Protein AF-A0A7C3A9Y1-F1 (afdb_monomer_lite)

Foldseek 3Di:
DVVVVVVVVVVVVVVVVCVVPAAALEAEDAWDWDDDDPVQLVVCCVVPVLQSRIGVSSVVVVNLVRHDAQGKYKYKYFPCLVPDPSNVSVVPVPCLPFKDWAEKEQAQDDPDPPDPTGIMITMITGHHPPPPDDSVPDDYHYAYQNVDHPVCSVVSVVVQVVCVVVVHDHD

Structure (mmCIF, N/CA/C/O backbone):
data_AF-A0A7C3A9Y1-F1
#
_entry.id   AF-A0A7C3A9Y1-F1
#
loop_
_atom_site.group_PDB
_atom_site.id
_atom_site.type_symbol
_atom_site.label_atom_id
_atom_site.label_alt_id
_atom_site.label_comp_id
_atom_site.label_asym_id
_atom_site.label_entity_id
_atom_site.label_seq_id
_atom_site.pdbx_PDB_ins_code
_atom_site.Cartn_x
_atom_site.Cartn_y
_atom_site.Cartn_z
_atom_site.occupancy
_atom_site.B_iso_or_equiv
_atom_site.auth_seq_id
_atom_site.auth_comp_id
_atom_site.auth_asym_id
_atom_site.auth_atom_id
_atom_site.pdbx_PDB_model_num
ATOM 1 N N . MET A 1 1 ? -46.692 -9.072 -9.797 1.00 48.56 1 MET A N 1
ATOM 2 C CA . MET A 1 1 ? -45.390 -9.057 -10.502 1.00 48.56 1 MET A CA 1
ATOM 3 C C . MET A 1 1 ? -44.490 -7.901 -10.069 1.00 48.56 1 MET A C 1
ATOM 5 O O . MET A 1 1 ? -43.321 -8.166 -9.859 1.00 48.56 1 MET A O 1
ATOM 9 N N . GLY A 1 2 ? -44.990 -6.674 -9.846 1.00 57.41 2 GLY A N 1
ATOM 10 C CA . GLY A 1 2 ? -44.146 -5.552 -9.386 1.00 57.41 2 GLY A CA 1
ATOM 11 C C . GLY A 1 2 ? -43.478 -5.742 -8.013 1.00 57.41 2 GLY A C 1
ATOM 12 O O . GLY A 1 2 ? -42.303 -5.446 -7.871 1.00 57.41 2 GLY A O 1
ATOM 13 N N . SER A 1 3 ? -44.170 -6.313 -7.021 1.00 61.22 3 SER A N 1
ATOM 14 C CA . SER A 1 3 ? -43.611 -6.536 -5.672 1.00 61.22 3 SER A CA 1
ATOM 15 C C . SER A 1 3 ? -42.439 -7.525 -5.623 1.00 61.22 3 SER A C 1
ATOM 17 O O . SER A 1 3 ? -41.593 -7.411 -4.745 1.00 61.22 3 SER A O 1
ATOM 19 N N . LEU A 1 4 ? -42.376 -8.475 -6.563 1.00 58.91 4 LEU A N 1
ATOM 20 C CA . LEU A 1 4 ? -41.289 -9.454 -6.652 1.00 58.91 4 LEU A CA 1
ATOM 21 C C . LEU A 1 4 ? -40.005 -8.813 -7.212 1.00 58.91 4 LEU A C 1
ATOM 23 O O . LEU A 1 4 ? -38.922 -9.102 -6.722 1.00 58.91 4 LEU A O 1
ATOM 27 N N . PHE A 1 5 ? -40.140 -7.901 -8.184 1.00 55.44 5 PHE A N 1
ATOM 28 C CA . PHE A 1 5 ? -39.024 -7.112 -8.723 1.00 55.44 5 PHE A CA 1
ATOM 29 C C . PHE A 1 5 ? -38.463 -6.129 -7.683 1.00 55.44 5 PHE A C 1
ATOM 31 O O . PHE A 1 5 ? -37.257 -6.092 -7.485 1.00 55.44 5 PHE A O 1
ATOM 38 N N . PHE A 1 6 ? -39.323 -5.425 -6.933 1.00 62.22 6 PHE A N 1
ATOM 39 C CA . PHE A 1 6 ? -38.868 -4.551 -5.839 1.00 62.22 6 PHE A CA 1
ATOM 40 C C . PHE A 1 6 ? -38.159 -5.309 -4.705 1.00 62.22 6 PHE A C 1
ATOM 42 O O . PHE A 1 6 ? -37.242 -4.767 -4.095 1.00 62.22 6 PHE A O 1
ATOM 49 N N . GLY A 1 7 ? -38.570 -6.548 -4.412 1.00 62.12 7 GLY A N 1
ATOM 50 C CA . GLY A 1 7 ? -37.900 -7.389 -3.415 1.00 62.12 7 GLY A CA 1
ATOM 51 C C . GLY A 1 7 ? -36.489 -7.806 -3.839 1.00 62.12 7 GLY A C 1
ATOM 52 O O . GLY A 1 7 ? -35.569 -7.716 -3.033 1.00 62.12 7 GLY A O 1
ATOM 53 N N . LEU A 1 8 ? -36.313 -8.192 -5.108 1.00 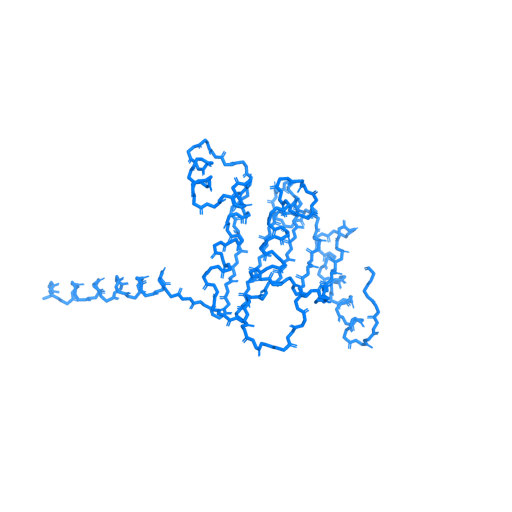68.94 8 LEU A N 1
ATOM 54 C CA . LEU A 1 8 ? -35.012 -8.572 -5.676 1.00 68.94 8 LEU A CA 1
ATOM 55 C C . LEU A 1 8 ? -34.037 -7.387 -5.737 1.00 68.94 8 LEU A C 1
ATOM 57 O O . LEU A 1 8 ? -32.875 -7.533 -5.368 1.00 68.94 8 LEU A O 1
ATOM 61 N N . ASP A 1 9 ? -34.513 -6.207 -6.143 1.00 80.00 9 ASP A N 1
ATOM 62 C CA . ASP A 1 9 ? -33.682 -4.996 -6.187 1.00 80.00 9 ASP A CA 1
ATOM 63 C C . ASP A 1 9 ? -33.254 -4.557 -4.775 1.00 80.00 9 ASP A C 1
ATOM 65 O O . ASP A 1 9 ? -32.117 -4.130 -4.565 1.00 80.00 9 ASP A O 1
ATOM 69 N N . ALA A 1 10 ? -34.141 -4.698 -3.782 1.00 82.25 10 ALA A N 1
ATOM 70 C CA . ALA A 1 10 ? -33.820 -4.408 -2.387 1.00 82.25 10 ALA A CA 1
ATOM 71 C C . ALA A 1 10 ? -32.790 -5.394 -1.815 1.00 82.25 10 ALA A C 1
ATOM 73 O O . ALA A 1 10 ? -31.860 -4.973 -1.133 1.00 82.25 10 ALA A O 1
ATOM 74 N N . GLU A 1 11 ? -32.914 -6.687 -2.118 1.00 85.38 11 GLU A N 1
ATOM 75 C CA . GLU A 1 11 ? -31.950 -7.711 -1.700 1.00 85.38 11 GLU A CA 1
ATOM 76 C C . GLU A 1 11 ? -30.561 -7.473 -2.312 1.00 85.38 11 GLU A C 1
ATOM 78 O O . GLU A 1 11 ? -29.551 -7.554 -1.615 1.00 85.38 11 GLU A O 1
ATOM 83 N N . GLN A 1 12 ? -30.493 -7.107 -3.595 1.00 86.06 12 GLN A N 1
ATOM 84 C CA . GLN A 1 12 ? -29.231 -6.745 -4.248 1.00 86.06 12 GLN A CA 1
ATOM 85 C C . GLN A 1 12 ? -28.616 -5.478 -3.652 1.00 86.06 12 GLN A C 1
ATOM 87 O O . GLN A 1 12 ? -27.403 -5.421 -3.456 1.00 86.06 12 GLN A O 1
ATOM 92 N N . ALA A 1 13 ? -29.435 -4.471 -3.337 1.00 86.75 13 ALA A N 1
ATOM 93 C CA . ALA A 1 13 ? -28.963 -3.253 -2.690 1.00 86.75 13 ALA A CA 1
ATOM 94 C C . ALA A 1 13 ? -28.416 -3.531 -1.281 1.00 86.75 13 ALA A C 1
ATOM 96 O O . ALA A 1 13 ? -27.377 -2.983 -0.922 1.00 86.75 13 ALA A O 1
ATOM 97 N N . VAL A 1 14 ? -29.070 -4.403 -0.505 1.00 87.06 14 VAL A N 1
ATOM 98 C CA . VAL A 1 14 ? -28.590 -4.816 0.823 1.00 87.06 14 VAL A CA 1
ATOM 99 C C . VAL A 1 14 ? -27.275 -5.583 0.708 1.00 87.06 14 VAL A C 1
ATOM 101 O O . VAL A 1 14 ? -26.315 -5.185 1.359 1.00 87.06 14 VAL A O 1
ATOM 104 N N . HIS A 1 15 ? -27.176 -6.582 -0.174 1.00 85.06 15 HIS A N 1
ATOM 105 C CA . HIS A 1 15 ? -25.914 -7.298 -0.399 1.00 85.06 15 HIS A CA 1
ATOM 106 C C . HIS A 1 15 ? -24.791 -6.368 -0.872 1.00 85.06 15 HIS A C 1
ATOM 108 O O . HIS A 1 15 ? -23.646 -6.509 -0.450 1.00 85.06 15 HIS A O 1
ATOM 114 N N . LEU A 1 16 ? -25.100 -5.393 -1.730 1.00 86.44 16 LEU A N 1
ATOM 115 C CA . LEU A 1 16 ? -24.120 -4.398 -2.153 1.00 86.44 16 LEU A CA 1
ATOM 116 C C . LEU A 1 16 ? -23.647 -3.553 -0.967 1.00 86.44 16 LEU A C 1
ATOM 118 O O . LEU A 1 16 ? -22.452 -3.314 -0.839 1.00 86.44 16 LEU A O 1
ATOM 122 N N . VAL A 1 17 ? -24.556 -3.109 -0.096 1.00 86.25 17 VAL A N 1
ATOM 123 C CA . VAL A 1 17 ? -24.190 -2.365 1.116 1.00 86.25 17 VAL A CA 1
ATOM 124 C C . VAL A 1 17 ? -23.354 -3.229 2.054 1.00 86.25 17 VAL A C 1
ATOM 126 O O . VAL A 1 17 ? -22.343 -2.745 2.547 1.00 86.25 17 VAL A O 1
ATOM 129 N N . GLU A 1 18 ? -23.717 -4.493 2.267 1.00 83.00 18 GLU A N 1
ATOM 130 C CA . GLU A 1 18 ? -22.940 -5.427 3.090 1.00 83.00 18 GLU A CA 1
ATOM 131 C C . GLU A 1 18 ? -21.514 -5.570 2.556 1.00 83.00 18 GLU A C 1
ATOM 133 O O . GLU A 1 18 ? -20.565 -5.307 3.286 1.00 83.00 18 GLU A O 1
ATOM 138 N N . VAL A 1 19 ? -21.347 -5.848 1.259 1.00 82.88 19 VAL A N 1
ATOM 139 C CA . VAL A 1 19 ? -20.023 -5.903 0.621 1.00 82.88 19 VAL A CA 1
ATOM 140 C C . VAL A 1 19 ? -19.288 -4.569 0.787 1.00 82.88 19 VAL A C 1
ATOM 142 O O . VAL A 1 19 ? -18.141 -4.527 1.214 1.00 82.88 19 VAL A O 1
ATOM 145 N N . LEU A 1 20 ? -19.930 -3.436 0.518 1.00 83.12 20 LEU A N 1
ATOM 146 C CA . LEU A 1 20 ? -19.259 -2.135 0.602 1.00 83.12 20 LEU A CA 1
ATOM 147 C C . LEU A 1 20 ? -18.941 -1.677 2.036 1.00 83.12 20 LEU A C 1
ATOM 149 O O . LEU A 1 20 ? -18.207 -0.700 2.193 1.00 83.12 20 LEU A O 1
ATOM 153 N N . THR A 1 21 ? -19.485 -2.335 3.063 1.00 81.19 21 THR A N 1
ATOM 154 C CA . THR A 1 21 ? -19.309 -1.950 4.475 1.00 81.19 21 THR A CA 1
ATOM 155 C C . THR A 1 21 ? -18.580 -2.985 5.325 1.00 81.19 21 THR A C 1
ATOM 157 O O . THR A 1 21 ? -18.224 -2.671 6.463 1.00 81.19 21 THR A O 1
ATOM 160 N N . ASP A 1 22 ? -18.326 -4.184 4.801 1.00 87.50 22 ASP A N 1
ATOM 161 C CA . ASP A 1 22 ? -17.575 -5.212 5.517 1.00 87.50 22 ASP A CA 1
ATOM 162 C C . ASP A 1 22 ? -16.061 -4.941 5.502 1.00 87.50 22 ASP A C 1
ATOM 164 O O . ASP A 1 22 ? -15.525 -4.188 4.683 1.00 87.50 22 ASP A O 1
ATOM 168 N N . ASN A 1 23 ? -15.367 -5.592 6.431 1.00 93.44 23 ASN A N 1
ATOM 169 C CA . ASN A 1 23 ? -13.925 -5.759 6.382 1.00 93.44 23 ASN A CA 1
ATOM 170 C C . ASN A 1 23 ? -13.583 -7.130 5.795 1.00 93.44 23 ASN A C 1
ATOM 172 O O . ASN A 1 23 ? -14.357 -8.077 5.896 1.00 93.44 23 ASN A O 1
ATOM 176 N N . TYR A 1 24 ? -12.376 -7.272 5.262 1.00 95.25 24 TYR A N 1
ATOM 177 C CA . TYR A 1 24 ? -11.974 -8.443 4.488 1.00 95.25 24 TYR A CA 1
ATOM 178 C C . TYR A 1 24 ? -10.728 -9.115 5.050 1.00 95.25 24 TYR A C 1
ATOM 180 O O . TYR A 1 24 ? -9.780 -8.459 5.473 1.00 95.25 24 TYR A O 1
ATOM 188 N N . GLU A 1 25 ? -10.684 -10.441 5.008 1.00 96.19 25 GLU A N 1
ATOM 189 C CA . GLU A 1 25 ? -9.485 -11.219 5.330 1.00 96.19 25 GLU A CA 1
ATOM 190 C C . GLU A 1 25 ? -8.334 -10.883 4.375 1.00 96.19 25 GLU A C 1
ATOM 192 O O . GLU A 1 25 ? -7.175 -10.844 4.789 1.00 96.19 25 GLU A O 1
ATOM 197 N N . VAL A 1 26 ? -8.657 -10.627 3.103 1.00 97.56 26 VAL A N 1
ATOM 198 C CA . VAL A 1 26 ? -7.701 -10.251 2.061 1.00 97.56 26 VAL A CA 1
ATOM 199 C C . VAL A 1 26 ? -8.285 -9.139 1.192 1.00 97.56 26 VAL A C 1
ATOM 201 O O . VAL A 1 26 ? -9.365 -9.290 0.628 1.00 97.56 26 VAL A O 1
ATOM 204 N N . VAL A 1 27 ? -7.534 -8.052 1.028 1.00 98.00 27 VAL A N 1
ATOM 205 C CA . VAL A 1 27 ? -7.831 -6.960 0.091 1.00 98.00 27 VAL A CA 1
ATOM 206 C C . VAL A 1 27 ? -6.792 -6.984 -1.027 1.00 98.00 27 VAL A C 1
ATOM 208 O O . VAL A 1 27 ? -5.595 -7.013 -0.757 1.00 98.00 27 VAL A O 1
ATOM 211 N N . LEU A 1 28 ? -7.218 -6.964 -2.290 1.00 97.94 28 LEU A N 1
ATOM 212 C CA . LEU A 1 28 ? -6.321 -6.894 -3.448 1.00 97.94 28 LEU A CA 1
ATOM 213 C C . LEU A 1 28 ? -6.580 -5.618 -4.241 1.00 97.94 28 LEU A C 1
ATOM 215 O O . LEU A 1 28 ? -7.734 -5.267 -4.481 1.00 97.94 28 LEU A O 1
ATOM 219 N N . MET A 1 29 ? -5.521 -4.939 -4.683 1.00 95.75 29 MET A N 1
ATOM 220 C CA . MET A 1 29 ? -5.674 -3.705 -5.450 1.00 95.75 29 MET A CA 1
ATOM 221 C C . MET A 1 29 ? -4.598 -3.462 -6.513 1.00 95.75 29 MET A C 1
ATOM 223 O O . MET A 1 29 ? -3.418 -3.770 -6.346 1.00 95.75 29 MET A O 1
ATOM 227 N N . ASN A 1 30 ? -5.040 -2.819 -7.592 1.00 95.44 30 ASN A N 1
ATOM 228 C CA . ASN A 1 30 ? -4.235 -2.141 -8.605 1.00 95.44 30 ASN A CA 1
ATOM 229 C C . ASN A 1 30 ? -4.804 -0.712 -8.717 1.00 95.44 30 ASN A C 1
ATOM 231 O O . ASN A 1 30 ? -5.637 -0.456 -9.591 1.00 95.44 30 ASN A O 1
ATOM 235 N N . PRO A 1 31 ? -4.509 0.171 -7.743 1.00 93.12 31 PRO A N 1
ATOM 236 C CA . PRO A 1 31 ? -5.156 1.468 -7.635 1.00 93.12 31 PRO A CA 1
ATOM 237 C C . PRO A 1 31 ? -4.725 2.406 -8.771 1.00 93.12 31 PRO A C 1
ATOM 239 O O . PRO A 1 31 ? -3.688 2.192 -9.400 1.00 93.12 31 PRO A O 1
ATOM 242 N N . PRO A 1 32 ? -5.486 3.484 -9.025 1.00 89.75 32 PRO A N 1
ATOM 243 C CA . PRO A 1 32 ? -5.069 4.511 -9.971 1.00 89.75 32 PRO A CA 1
ATOM 244 C C . PRO A 1 32 ? -3.747 5.174 -9.547 1.00 89.75 32 PRO A C 1
ATOM 246 O O . PRO A 1 32 ? -3.445 5.299 -8.357 1.00 89.75 32 PRO A O 1
ATOM 249 N N . TYR A 1 33 ? -2.979 5.642 -10.534 1.00 82.94 33 TYR A N 1
ATOM 250 C CA . TYR A 1 33 ? -1.652 6.237 -10.345 1.00 82.94 33 TYR A CA 1
ATOM 251 C C . TYR A 1 33 ? -1.599 7.692 -10.791 1.00 82.94 33 TYR A C 1
ATOM 253 O O . TYR A 1 33 ? -2.187 8.060 -11.809 1.00 82.94 33 TYR A O 1
ATOM 261 N N . GLY A 1 34 ? -0.788 8.490 -10.097 1.00 80.75 34 GLY A N 1
ATOM 262 C CA . GLY A 1 34 ? -0.312 9.770 -10.604 1.00 80.75 34 GLY A CA 1
ATOM 263 C C . GLY A 1 34 ? -0.936 10.982 -9.928 1.00 80.75 34 GLY A C 1
ATOM 264 O O . GLY A 1 34 ? -1.469 10.928 -8.818 1.00 80.75 34 GLY A O 1
ATOM 265 N N . ALA A 1 35 ? -0.808 12.126 -10.599 1.00 81.44 35 ALA A N 1
ATOM 266 C CA . ALA A 1 35 ? -1.160 13.408 -10.014 1.00 81.44 35 ALA A CA 1
ATOM 267 C C . ALA A 1 35 ? -2.670 13.516 -9.768 1.00 81.44 35 ALA A C 1
ATOM 269 O O . ALA A 1 35 ? -3.487 13.403 -10.682 1.00 81.44 35 ALA A O 1
ATOM 270 N N . MET A 1 36 ? -3.032 13.803 -8.520 1.00 91.62 36 MET A N 1
ATOM 271 C CA . MET A 1 36 ? -4.404 14.145 -8.176 1.00 91.62 36 MET A CA 1
ATOM 272 C C . MET A 1 36 ? -4.811 15.472 -8.817 1.00 91.62 36 MET A C 1
ATOM 274 O O . MET A 1 36 ? -4.030 16.427 -8.822 1.00 91.62 36 MET A O 1
ATOM 278 N N . SER A 1 37 ? -6.060 15.558 -9.280 1.00 94.62 37 SER A N 1
ATOM 279 C CA . SER A 1 37 ? -6.670 16.854 -9.594 1.00 94.62 37 SER A CA 1
ATOM 280 C C . SER A 1 37 ? -6.716 17.727 -8.334 1.00 94.62 37 SER A C 1
ATOM 282 O O . SER A 1 37 ? -6.623 17.219 -7.213 1.00 94.62 37 SER A O 1
ATOM 284 N N . SER A 1 38 ? -6.879 19.043 -8.485 1.00 94.94 38 SER A N 1
ATOM 285 C CA . SER A 1 38 ? -6.980 19.963 -7.341 1.00 94.94 38 SER A CA 1
ATOM 286 C C . SER A 1 38 ? -8.077 19.544 -6.356 1.00 94.94 38 SER A C 1
ATOM 288 O O . SER A 1 38 ? -7.819 19.460 -5.156 1.00 94.94 38 SER A O 1
ATOM 290 N N . THR A 1 39 ? -9.259 19.191 -6.865 1.00 96.31 39 THR A N 1
ATOM 291 C CA . THR A 1 39 ? -10.397 18.722 -6.062 1.00 96.31 39 THR A CA 1
ATOM 292 C C . THR A 1 39 ? -10.084 17.416 -5.332 1.00 96.31 39 THR A C 1
ATOM 294 O O . THR A 1 39 ? -10.317 17.309 -4.129 1.00 96.31 39 THR A O 1
ATOM 297 N N . CYS A 1 40 ? -9.494 16.431 -6.018 1.00 95.56 40 CYS A N 1
ATOM 298 C CA . CYS A 1 40 ? -9.106 15.169 -5.383 1.00 95.56 40 CYS A CA 1
ATOM 299 C C . CYS A 1 40 ? -8.003 15.375 -4.338 1.00 95.56 40 CYS A C 1
ATOM 301 O O . CYS A 1 40 ? -8.020 14.734 -3.291 1.00 95.56 40 CYS A O 1
ATOM 303 N N . LYS A 1 41 ? -7.072 16.305 -4.578 1.00 95.25 41 LYS A N 1
ATOM 304 C CA . LYS A 1 41 ? -6.003 16.637 -3.633 1.00 95.25 41 LYS A CA 1
ATOM 305 C C . LYS A 1 41 ? -6.545 17.281 -2.361 1.00 95.25 41 LYS A C 1
ATOM 307 O O . LYS A 1 41 ? -6.040 16.994 -1.278 1.00 95.25 41 LYS A O 1
ATOM 312 N N . GLU A 1 42 ? -7.546 18.148 -2.478 1.00 97.06 42 GLU A N 1
ATOM 313 C CA . GLU A 1 42 ? -8.219 18.755 -1.329 1.00 97.06 42 GLU A CA 1
ATOM 314 C C . GLU A 1 42 ? -8.969 17.705 -0.506 1.00 97.06 42 GLU A C 1
ATOM 316 O O . GLU A 1 42 ? -8.784 17.630 0.710 1.00 97.06 42 GLU A O 1
ATOM 321 N N . TYR A 1 43 ? -9.715 16.824 -1.178 1.00 96.75 43 TYR A N 1
ATOM 322 C CA . TYR A 1 43 ? -10.357 15.680 -0.535 1.00 96.75 43 TYR A CA 1
ATOM 323 C C . TYR A 1 43 ? -9.334 14.807 0.206 1.00 96.75 43 TYR A C 1
ATOM 325 O O . TYR A 1 43 ? -9.480 14.550 1.401 1.00 96.75 43 TYR A O 1
ATOM 333 N N . ALA A 1 44 ? -8.249 14.417 -0.467 1.00 96.19 44 ALA A N 1
ATOM 334 C CA . ALA A 1 44 ? -7.217 13.573 0.120 1.00 96.19 44 ALA A CA 1
ATOM 335 C C . ALA A 1 44 ? -6.504 14.257 1.293 1.00 96.19 44 ALA A C 1
ATOM 337 O O . ALA A 1 44 ? -6.195 13.605 2.278 1.00 96.19 44 ALA A O 1
ATOM 338 N N . ARG A 1 45 ? -6.279 15.576 1.261 1.00 96.50 45 ARG A N 1
ATOM 339 C CA . ARG A 1 45 ? -5.721 16.303 2.418 1.00 96.50 45 ARG A CA 1
ATOM 340 C C . ARG A 1 45 ? -6.635 16.259 3.637 1.00 96.50 45 ARG A C 1
ATOM 342 O O . ARG A 1 45 ? -6.132 16.209 4.756 1.00 96.50 45 ARG A O 1
ATOM 349 N N . LYS A 1 46 ? -7.948 16.307 3.415 1.00 97.88 46 LYS A N 1
ATOM 350 C CA . LYS A 1 46 ? -8.950 16.281 4.481 1.00 97.88 46 LYS A CA 1
ATOM 351 C C . LYS A 1 46 ? -9.125 14.883 5.076 1.00 97.88 46 LYS A C 1
ATOM 353 O O . LYS A 1 46 ? -9.229 14.767 6.291 1.00 97.88 46 LYS A O 1
ATOM 358 N N . HIS A 1 47 ? -9.170 13.855 4.231 1.00 97.25 47 HIS A N 1
ATOM 359 C CA . HIS A 1 47 ? -9.528 12.491 4.636 1.00 97.25 47 HIS A CA 1
ATOM 360 C C . HIS A 1 47 ? -8.326 11.550 4.797 1.00 97.25 47 HIS A C 1
ATOM 362 O O . HIS A 1 47 ? -8.376 10.650 5.620 1.00 97.25 47 HIS A O 1
ATOM 368 N N . TYR A 1 48 ? -7.229 11.805 4.082 1.00 97.06 48 TYR A N 1
ATOM 369 C CA . TYR A 1 48 ? -6.007 10.993 4.059 1.00 97.06 48 TYR A CA 1
ATOM 370 C C . TYR A 1 48 ? -4.749 11.857 4.282 1.00 97.06 48 TYR A C 1
ATOM 372 O O . TYR A 1 48 ? -3.833 11.889 3.451 1.00 97.06 48 TYR A O 1
ATOM 380 N N . PRO A 1 49 ? -4.656 12.614 5.393 1.00 96.69 49 PRO A N 1
ATOM 381 C CA . PRO A 1 49 ? -3.590 13.600 5.601 1.00 96.69 49 PRO A CA 1
ATOM 382 C C . PRO A 1 49 ? -2.176 12.990 5.588 1.00 96.69 49 PRO A C 1
ATOM 384 O O . PRO A 1 49 ? -1.206 13.686 5.265 1.00 96.69 49 PRO A O 1
ATOM 387 N N . ARG A 1 50 ? -2.044 11.692 5.893 1.00 96.81 50 ARG A N 1
ATOM 388 C CA . ARG A 1 50 ? -0.776 10.943 5.892 1.00 96.81 50 ARG A CA 1
ATOM 389 C C . ARG A 1 50 ? -0.325 10.523 4.490 1.00 96.81 50 ARG A C 1
ATOM 391 O O . ARG A 1 50 ? 0.876 10.422 4.242 1.00 96.81 50 ARG A O 1
ATOM 398 N N . THR A 1 51 ? -1.260 10.349 3.560 1.00 96.19 51 THR A N 1
ATOM 399 C CA . THR A 1 51 ? -1.019 9.713 2.252 1.00 96.19 51 THR A CA 1
ATOM 400 C C . THR A 1 51 ? -1.565 10.492 1.057 1.00 96.19 51 THR A C 1
ATOM 402 O O . THR A 1 51 ? -1.485 10.035 -0.079 1.00 96.19 51 THR A O 1
ATOM 405 N N . HIS A 1 52 ? -1.998 11.735 1.266 1.00 94.75 52 HIS A N 1
ATOM 406 C CA . HIS A 1 52 ? -2.535 12.619 0.230 1.00 94.75 52 HIS A CA 1
ATOM 407 C C . HIS A 1 52 ? -1.590 12.936 -0.945 1.00 94.75 52 HIS A C 1
ATOM 409 O O . HIS A 1 52 ? -1.974 13.684 -1.841 1.00 94.75 52 HIS A O 1
ATOM 415 N N . SER A 1 53 ? -0.343 12.457 -0.945 1.00 91.69 53 SER A N 1
ATOM 416 C CA . SER A 1 53 ? 0.685 12.728 -1.957 1.00 91.69 53 SER A CA 1
ATOM 417 C C . SER A 1 53 ? 0.353 12.173 -3.348 1.00 91.69 53 SER A C 1
ATOM 419 O O . SER A 1 53 ? 0.622 12.876 -4.321 1.00 91.69 53 SER A O 1
ATOM 421 N N . ASP A 1 54 ? -0.270 10.996 -3.432 1.00 93.81 54 ASP A N 1
ATOM 422 C CA . ASP A 1 54 ? -0.625 10.281 -4.672 1.00 93.81 54 ASP A CA 1
ATOM 423 C C . ASP A 1 54 ? -1.853 9.391 -4.418 1.00 93.81 54 ASP A C 1
ATOM 425 O O . ASP A 1 54 ? -2.109 9.026 -3.268 1.00 93.81 54 ASP A O 1
ATOM 429 N N . TYR A 1 55 ? -2.621 9.055 -5.457 1.00 95.06 55 TYR A N 1
ATOM 430 C CA . TYR A 1 55 ? -3.798 8.194 -5.324 1.00 95.06 55 TYR A CA 1
ATOM 431 C C . TYR A 1 55 ? -3.443 6.846 -4.715 1.00 95.06 55 TYR A C 1
ATOM 433 O O . TYR A 1 55 ? -4.057 6.457 -3.725 1.00 95.06 55 TYR A O 1
ATOM 441 N N . TYR A 1 56 ? -2.415 6.167 -5.231 1.00 95.62 56 TYR A N 1
ATOM 442 C CA . TYR A 1 56 ? -2.099 4.827 -4.738 1.00 95.62 56 TYR A CA 1
ATOM 443 C C . TYR A 1 56 ? -1.745 4.839 -3.243 1.00 95.62 56 TYR A C 1
ATOM 445 O O . TYR A 1 56 ? -1.996 3.861 -2.552 1.00 95.62 56 TYR A O 1
ATOM 453 N N . ALA A 1 57 ? -1.175 5.933 -2.725 1.00 96.00 57 ALA A N 1
ATOM 454 C CA . ALA A 1 57 ? -0.824 6.030 -1.313 1.00 96.00 57 ALA A CA 1
ATOM 455 C C . ALA A 1 57 ? -2.070 6.124 -0.426 1.00 96.00 57 ALA A C 1
ATOM 457 O O . ALA A 1 57 ? -2.123 5.444 0.596 1.00 96.00 57 ALA A O 1
ATOM 458 N N . ALA A 1 58 ? -3.072 6.911 -0.831 1.00 96.69 58 ALA A N 1
ATOM 459 C CA . ALA A 1 58 ? -4.364 6.963 -0.145 1.00 96.69 58 ALA A CA 1
ATOM 460 C C . ALA A 1 58 ? -5.089 5.611 -0.204 1.00 96.69 58 ALA A C 1
ATOM 462 O O . ALA A 1 58 ? -5.643 5.161 0.794 1.00 96.69 58 ALA A O 1
ATOM 463 N N . PHE A 1 59 ? -5.006 4.917 -1.341 1.00 97.50 59 PHE A N 1
ATOM 464 C CA . PHE A 1 59 ? -5.567 3.573 -1.486 1.00 97.50 59 PHE A CA 1
ATOM 465 C C . PHE A 1 59 ? -4.852 2.527 -0.620 1.00 97.50 59 PHE A C 1
ATOM 467 O O . PHE A 1 59 ? -5.513 1.613 -0.145 1.00 97.50 59 PHE A O 1
ATOM 474 N N . ILE A 1 60 ? -3.542 2.651 -0.359 1.00 97.88 60 ILE A N 1
ATOM 475 C CA . ILE A 1 60 ? -2.851 1.782 0.616 1.00 97.88 60 ILE A CA 1
ATOM 476 C C . ILE A 1 60 ? -3.452 1.959 2.009 1.00 97.88 60 ILE A C 1
ATOM 478 O O . ILE A 1 60 ? -3.782 0.966 2.649 1.00 97.88 60 ILE A O 1
ATOM 482 N N . GLU A 1 61 ? -3.616 3.203 2.463 1.00 97.75 61 GLU A N 1
ATOM 483 C CA . GLU A 1 61 ? -4.223 3.498 3.767 1.00 97.75 61 GLU A CA 1
ATOM 484 C C . GLU A 1 61 ? -5.651 2.938 3.844 1.00 97.75 61 GLU A C 1
ATOM 486 O O . GLU A 1 61 ? -5.965 2.177 4.757 1.00 97.75 61 GLU A O 1
ATOM 491 N N . GLN A 1 62 ? -6.471 3.191 2.822 1.00 96.62 62 GLN A N 1
ATOM 492 C CA . GLN A 1 62 ? -7.840 2.682 2.750 1.00 96.62 62 GLN A CA 1
ATOM 493 C C . GLN A 1 62 ? -7.915 1.146 2.688 1.00 96.62 62 GLN A C 1
ATOM 495 O O . GLN A 1 62 ? -8.767 0.539 3.331 1.00 96.62 62 GLN A O 1
ATOM 500 N N . ALA A 1 63 ? -7.035 0.485 1.934 1.00 97.50 63 ALA A N 1
ATOM 501 C CA . ALA A 1 63 ? -7.021 -0.974 1.840 1.00 97.50 63 ALA A CA 1
ATOM 502 C C . ALA A 1 63 ? -6.649 -1.628 3.179 1.00 97.50 63 ALA A C 1
ATOM 504 O O . ALA A 1 63 ? -7.198 -2.672 3.527 1.00 97.50 63 ALA A O 1
ATOM 505 N N . ILE A 1 64 ? -5.757 -1.001 3.954 1.00 98.00 64 ILE A N 1
ATOM 506 C CA . ILE A 1 64 ? -5.451 -1.431 5.323 1.00 98.00 64 ILE A CA 1
ATOM 507 C C . ILE A 1 64 ? -6.670 -1.221 6.228 1.00 98.00 64 ILE A C 1
ATOM 509 O O . ILE A 1 64 ? -6.975 -2.088 7.044 1.00 98.00 64 ILE A O 1
ATOM 513 N N . GLU A 1 65 ? -7.399 -0.111 6.093 1.00 96.06 65 GLU A N 1
ATOM 514 C CA . GLU A 1 65 ? -8.634 0.124 6.855 1.00 96.06 65 GLU A CA 1
ATOM 515 C C . GLU A 1 65 ? -9.679 -0.965 6.591 1.00 96.06 65 GLU A C 1
ATOM 517 O O . GLU A 1 65 ? -10.209 -1.507 7.559 1.00 96.06 65 GLU A O 1
ATOM 522 N N . LEU A 1 66 ? -9.870 -1.350 5.324 1.00 96.31 66 LEU A N 1
ATOM 523 C CA . LEU A 1 66 ? -10.795 -2.406 4.894 1.00 96.31 66 LEU A CA 1
ATOM 524 C C . LEU A 1 66 ? -10.350 -3.825 5.271 1.00 96.31 66 LEU A C 1
ATOM 526 O O . LEU A 1 66 ? -11.170 -4.738 5.288 1.00 96.31 66 LEU A O 1
ATOM 530 N N . ALA A 1 67 ? -9.067 -4.064 5.544 1.00 97.50 67 ALA A N 1
ATOM 531 C CA . ALA A 1 67 ? -8.617 -5.384 5.975 1.00 97.50 67 ALA A CA 1
ATOM 532 C C . ALA A 1 67 ? -9.064 -5.674 7.422 1.00 97.50 67 ALA A C 1
ATOM 534 O O . ALA A 1 67 ? -9.060 -4.798 8.289 1.00 97.50 67 ALA A O 1
ATOM 535 N N . LYS A 1 68 ? -9.417 -6.921 7.739 1.00 96.44 68 LYS A N 1
ATOM 536 C CA . LYS A 1 68 ? -9.621 -7.362 9.128 1.00 96.44 68 LYS A CA 1
ATOM 537 C C . LYS A 1 68 ? -8.297 -7.319 9.887 1.00 96.44 68 LYS A C 1
ATOM 539 O O . LYS A 1 68 ? -7.221 -7.345 9.294 1.00 96.44 68 LYS A O 1
ATOM 544 N N . SER A 1 69 ? -8.371 -7.251 11.214 1.00 95.75 69 SER A N 1
ATOM 545 C CA . SER A 1 69 ? -7.192 -7.361 12.081 1.00 95.75 69 SER A CA 1
ATOM 546 C C . SER A 1 69 ? -6.438 -8.660 11.766 1.00 95.75 69 SER A C 1
ATOM 548 O O . SER A 1 69 ? -7.044 -9.729 11.762 1.00 95.75 69 SER A O 1
ATOM 550 N N . GLY A 1 70 ? -5.150 -8.567 11.421 1.00 95.50 70 GLY A N 1
ATOM 551 C CA . GLY A 1 70 ? -4.333 -9.709 10.981 1.00 95.50 70 GLY A CA 1
ATOM 552 C C . GLY A 1 70 ? -4.561 -10.152 9.531 1.00 95.50 70 GLY A C 1
ATOM 553 O O . GLY A 1 70 ? -3.864 -11.045 9.053 1.00 95.50 70 GLY A O 1
ATOM 554 N N . GLY A 1 71 ? -5.505 -9.526 8.828 1.00 96.94 71 GLY A N 1
ATOM 555 C CA . GLY A 1 71 ? -5.754 -9.722 7.405 1.00 96.94 71 GLY A CA 1
ATOM 556 C C . GLY A 1 71 ? -4.655 -9.123 6.530 1.00 96.94 71 GLY A C 1
ATOM 557 O O . GLY A 1 71 ? -3.775 -8.394 6.999 1.00 96.94 71 GLY A O 1
ATOM 558 N N . TYR A 1 72 ? -4.719 -9.427 5.236 1.00 98.25 72 TYR A N 1
ATOM 559 C CA . TYR A 1 72 ? -3.670 -9.088 4.281 1.00 98.25 72 TYR A CA 1
ATOM 560 C C . TYR A 1 72 ? -4.137 -8.106 3.211 1.00 98.25 72 TYR A C 1
ATOM 562 O O . TYR A 1 72 ? -5.279 -8.137 2.763 1.00 98.25 72 TYR A O 1
ATOM 570 N N . VAL A 1 73 ? -3.213 -7.270 2.747 1.00 98.69 73 VAL A N 1
ATOM 571 C CA . VAL A 1 73 ? -3.398 -6.412 1.575 1.00 98.69 73 VAL A CA 1
ATOM 572 C C . VAL A 1 73 ? -2.371 -6.801 0.525 1.00 98.69 73 VAL A C 1
ATOM 574 O O . VAL A 1 73 ? -1.178 -6.725 0.791 1.00 98.69 73 VAL A O 1
ATOM 577 N N . GLY A 1 74 ? -2.807 -7.190 -0.668 1.00 98.56 74 GLY A N 1
ATOM 578 C CA . GLY A 1 74 ? -1.952 -7.338 -1.843 1.00 98.56 74 GLY A CA 1
ATOM 579 C C . GLY A 1 74 ? -2.108 -6.132 -2.760 1.00 98.56 74 GLY A C 1
ATOM 580 O O . GLY A 1 74 ? -3.223 -5.764 -3.126 1.00 98.56 74 GLY A O 1
ATOM 581 N N . ALA A 1 75 ? -1.004 -5.509 -3.147 1.00 97.94 75 ALA A N 1
ATOM 582 C CA . ALA A 1 75 ? -1.045 -4.296 -3.947 1.00 97.94 75 ALA A CA 1
ATOM 583 C C . ALA A 1 75 ? -0.005 -4.320 -5.060 1.00 97.94 75 ALA A C 1
ATOM 585 O O . ALA A 1 75 ? 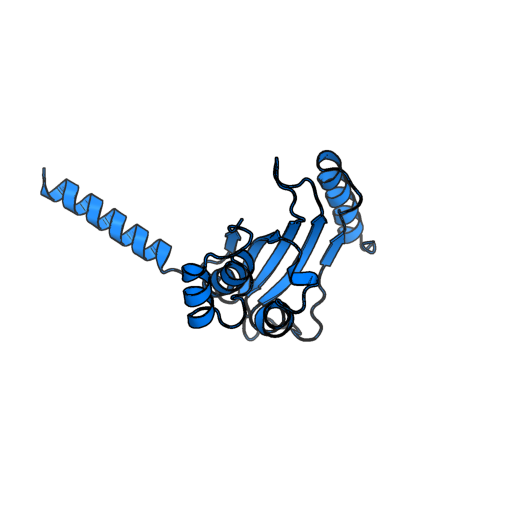1.157 -4.635 -4.817 1.00 97.94 75 ALA A O 1
ATO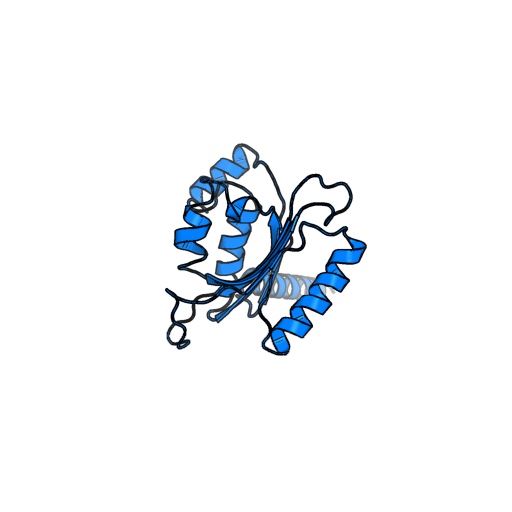M 586 N N . LEU A 1 76 ? -0.415 -3.920 -6.259 1.00 96.44 76 LEU A N 1
ATOM 587 C CA . LEU A 1 76 ? 0.478 -3.464 -7.318 1.00 96.44 76 LEU A CA 1
ATOM 588 C C . LEU A 1 76 ? 0.410 -1.941 -7.328 1.00 96.44 76 LEU A C 1
ATOM 590 O O . LEU A 1 76 ? -0.682 -1.415 -7.488 1.00 96.44 76 LEU A O 1
ATOM 594 N N . THR A 1 77 ? 1.520 -1.227 -7.125 1.00 95.62 77 THR A N 1
ATOM 595 C CA . THR A 1 77 ? 1.527 0.242 -7.163 1.00 95.62 77 THR A CA 1
ATOM 596 C C . THR A 1 77 ? 2.759 0.849 -7.829 1.00 95.62 77 THR A C 1
ATOM 598 O O . THR A 1 77 ? 3.694 0.143 -8.206 1.00 95.62 77 THR A O 1
ATOM 601 N N . GLY A 1 78 ? 2.795 2.181 -7.962 1.00 94.31 78 GLY A N 1
ATOM 602 C CA . GLY A 1 78 ? 4.033 2.898 -8.259 1.00 94.31 78 GLY A CA 1
ATOM 603 C C . GLY A 1 78 ? 5.049 2.773 -7.113 1.00 94.31 78 GLY A C 1
ATOM 604 O O . GLY A 1 78 ? 4.707 2.931 -5.946 1.00 94.31 78 GLY A O 1
ATOM 605 N N . ARG A 1 79 ? 6.334 2.555 -7.420 1.00 94.75 79 ARG A N 1
ATOM 606 C CA . ARG A 1 79 ? 7.379 2.310 -6.396 1.00 94.75 79 ARG A CA 1
ATOM 607 C C . ARG A 1 79 ? 7.964 3.561 -5.732 1.00 94.75 79 ARG A C 1
ATOM 609 O O . ARG A 1 79 ? 8.918 3.464 -4.961 1.00 94.75 79 ARG A O 1
ATOM 616 N N . THR A 1 80 ? 7.468 4.755 -6.052 1.00 94.44 80 THR A N 1
ATOM 617 C CA . THR A 1 80 ? 8.045 6.020 -5.561 1.00 94.44 80 THR A CA 1
ATOM 618 C C . THR A 1 80 ? 7.893 6.189 -4.049 1.00 94.44 80 THR A C 1
ATOM 620 O O . THR A 1 80 ? 8.711 6.885 -3.439 1.00 94.44 80 THR A O 1
ATOM 623 N N . PHE A 1 81 ? 6.933 5.498 -3.417 1.00 95.50 81 PHE A N 1
ATOM 624 C CA . PHE A 1 81 ? 6.775 5.507 -1.959 1.00 95.50 81 PHE A CA 1
ATOM 625 C C . PHE A 1 81 ? 7.976 4.956 -1.199 1.00 95.50 81 PHE A C 1
ATOM 627 O O . PHE A 1 81 ? 8.166 5.327 -0.044 1.00 95.50 81 PHE A O 1
ATOM 634 N N . LEU A 1 82 ? 8.807 4.132 -1.836 1.00 95.62 82 LEU A N 1
ATOM 635 C CA . LEU A 1 82 ? 10.029 3.611 -1.231 1.00 95.62 82 LEU A CA 1
ATOM 636 C C . LEU A 1 82 ? 11.094 4.706 -1.040 1.00 95.62 82 LEU A C 1
ATOM 638 O O . LEU A 1 82 ? 11.942 4.575 -0.164 1.00 95.62 82 LEU A O 1
ATOM 642 N N . PHE A 1 83 ? 11.044 5.797 -1.817 1.00 95.25 83 PHE A N 1
ATOM 643 C CA . PHE A 1 83 ? 12.158 6.755 -1.908 1.00 95.25 83 PHE A CA 1
ATOM 644 C C . PHE A 1 83 ? 11.773 8.200 -1.602 1.00 95.25 83 PHE A C 1
ATOM 646 O O . PHE A 1 83 ? 12.534 8.912 -0.949 1.00 95.25 83 PHE A O 1
ATOM 653 N N . LEU A 1 84 ? 10.621 8.680 -2.085 1.00 96.38 84 LEU A N 1
ATOM 654 C CA . LEU A 1 84 ? 10.331 10.112 -1.998 1.00 96.38 84 LEU A CA 1
ATOM 655 C C . LEU A 1 84 ? 9.958 10.518 -0.567 1.00 96.38 84 LEU A C 1
ATOM 657 O O . LEU A 1 84 ? 9.232 9.814 0.145 1.00 96.38 84 LEU A O 1
ATOM 661 N N . LYS A 1 85 ? 10.424 11.704 -0.160 1.00 96.44 85 LYS A N 1
ATOM 662 C CA . LYS A 1 85 ? 10.130 12.305 1.152 1.00 96.44 85 LYS A CA 1
ATOM 663 C C . LYS A 1 85 ? 8.633 12.555 1.360 1.00 96.44 85 LYS A C 1
ATOM 665 O O . LYS A 1 85 ? 8.140 12.430 2.473 1.00 96.44 85 LYS A O 1
ATOM 670 N N . SER A 1 86 ? 7.890 12.826 0.287 1.00 94.62 86 SER A N 1
ATOM 671 C CA . SER A 1 86 ? 6.430 12.995 0.316 1.00 94.62 86 SER A CA 1
ATOM 672 C C . SER A 1 86 ? 5.661 11.755 0.792 1.00 94.62 86 SER A C 1
ATOM 674 O O . SER A 1 86 ? 4.485 11.878 1.126 1.00 94.62 86 SER A O 1
ATOM 676 N N . PHE A 1 87 ? 6.305 10.582 0.844 1.00 96.75 87 PHE A N 1
ATOM 677 C CA . PHE A 1 87 ? 5.741 9.332 1.369 1.00 96.75 87 PHE A CA 1
ATOM 678 C C . PHE A 1 87 ? 6.373 8.901 2.699 1.00 96.75 87 PHE A C 1
ATOM 680 O O . PHE A 1 87 ? 6.234 7.751 3.101 1.00 96.75 87 PHE A O 1
ATOM 687 N N . GLN A 1 88 ? 7.079 9.798 3.396 1.00 97.31 88 GLN A N 1
ATOM 688 C CA . GLN A 1 88 ? 7.697 9.473 4.682 1.00 97.31 88 GLN A CA 1
ATOM 689 C C . GLN A 1 88 ? 6.663 8.995 5.709 1.00 97.31 88 GLN A C 1
ATOM 691 O O . GLN A 1 88 ? 6.860 7.944 6.305 1.00 97.31 88 GLN A O 1
ATOM 696 N N . LYS A 1 89 ? 5.528 9.693 5.835 1.00 97.69 89 LYS A N 1
ATOM 697 C CA . LYS A 1 89 ? 4.441 9.294 6.743 1.00 97.69 89 LYS A CA 1
ATOM 698 C C . LYS A 1 89 ? 3.861 7.923 6.409 1.00 97.69 89 LYS A C 1
ATOM 700 O O . LYS A 1 89 ? 3.658 7.118 7.304 1.00 97.69 89 LYS A O 1
ATOM 705 N N . LEU A 1 90 ? 3.677 7.620 5.121 1.00 97.50 90 LEU A N 1
ATOM 706 C CA . LEU A 1 90 ? 3.279 6.279 4.687 1.00 97.50 90 LEU A CA 1
ATOM 707 C C . LEU A 1 90 ? 4.268 5.220 5.201 1.00 97.50 90 LEU A C 1
ATOM 709 O O . LEU A 1 90 ? 3.847 4.204 5.736 1.00 97.50 90 LEU A O 1
ATOM 713 N N . ARG A 1 91 ? 5.579 5.455 5.093 1.00 96.44 91 ARG A N 1
ATOM 714 C CA . ARG A 1 91 ? 6.586 4.486 5.552 1.00 96.44 91 ARG A CA 1
ATOM 715 C C . ARG A 1 91 ? 6.698 4.381 7.074 1.00 96.44 91 ARG A C 1
ATOM 717 O O . ARG A 1 91 ? 6.877 3.282 7.580 1.00 96.44 91 ARG A O 1
ATOM 724 N N . GLU A 1 92 ? 6.668 5.505 7.781 1.00 95.19 92 GLU A N 1
ATOM 725 C CA . GLU A 1 92 ? 6.980 5.565 9.216 1.00 95.19 92 GLU A CA 1
ATOM 726 C C . GLU A 1 92 ? 5.750 5.363 10.104 1.00 95.19 92 GLU A C 1
ATOM 728 O O . GLU A 1 92 ? 5.860 4.726 11.144 1.00 95.19 92 GLU A O 1
ATOM 733 N N . GLU A 1 93 ? 4.587 5.876 9.699 1.00 96.38 93 GLU A N 1
ATOM 734 C CA . GLU A 1 93 ? 3.362 5.825 10.506 1.00 96.38 93 GLU A CA 1
ATOM 735 C C . GLU A 1 93 ? 2.472 4.641 10.101 1.00 96.38 93 GLU A C 1
ATOM 737 O O . GLU A 1 93 ? 1.905 3.979 10.962 1.00 96.38 93 GLU A O 1
ATOM 742 N N . ILE A 1 94 ? 2.365 4.340 8.801 1.00 97.25 94 ILE A N 1
ATOM 743 C CA . ILE A 1 94 ? 1.439 3.310 8.300 1.00 97.25 94 ILE A CA 1
ATOM 744 C C . ILE A 1 94 ? 2.150 1.963 8.136 1.00 97.25 94 ILE A C 1
ATOM 746 O O . ILE A 1 94 ? 1.777 0.999 8.791 1.00 97.25 94 ILE A O 1
ATOM 750 N N . LEU A 1 95 ? 3.213 1.888 7.327 1.00 95.81 95 LEU A N 1
ATOM 751 C CA . LEU A 1 95 ? 3.906 0.623 7.005 1.00 95.81 95 LEU A CA 1
ATOM 752 C C . LEU A 1 95 ? 4.798 0.069 8.136 1.00 95.81 95 LEU A C 1
ATOM 754 O O . LEU A 1 95 ? 5.446 -0.966 7.972 1.00 95.81 95 LEU A O 1
ATOM 758 N N . ARG A 1 96 ? 4.870 0.779 9.265 1.00 92.12 96 ARG A N 1
ATOM 759 C CA . ARG A 1 96 ? 5.523 0.343 10.512 1.00 92.12 96 ARG A CA 1
ATOM 760 C C . ARG A 1 96 ? 4.591 0.384 11.724 1.00 92.12 96 ARG A C 1
ATOM 762 O O . ARG A 1 96 ? 4.986 -0.056 12.798 1.00 92.12 96 ARG A O 1
ATOM 769 N N . GLY A 1 97 ? 3.387 0.930 11.561 1.00 93.88 97 GLY A N 1
ATOM 770 C CA . GLY A 1 97 ? 2.415 1.111 12.634 1.00 93.88 97 GLY A CA 1
ATOM 771 C C . GLY A 1 97 ? 1.136 0.338 12.356 1.00 93.88 97 GLY A C 1
ATOM 772 O O . GLY A 1 97 ? 0.822 -0.607 13.067 1.00 93.88 97 GLY A O 1
ATOM 773 N N . ASP A 1 98 ? 0.419 0.706 11.299 1.00 96.50 98 ASP A N 1
ATOM 774 C CA . ASP A 1 98 ? -0.909 0.161 10.991 1.00 96.50 98 ASP A CA 1
ATOM 775 C C . ASP A 1 98 ? -0.855 -1.210 10.288 1.00 96.50 98 ASP A C 1
ATOM 777 O O . ASP A 1 98 ? -1.738 -2.052 10.479 1.00 96.50 98 ASP A O 1
ATOM 781 N N . ALA A 1 99 ? 0.174 -1.454 9.473 1.00 97.12 99 ALA A N 1
ATOM 782 C CA . ALA A 1 99 ? 0.396 -2.726 8.789 1.00 97.12 99 ALA A CA 1
ATOM 783 C C . ALA A 1 99 ? 1.887 -2.961 8.520 1.00 97.12 99 ALA A C 1
ATOM 785 O O . ALA A 1 99 ? 2.614 -2.017 8.224 1.00 97.12 99 ALA A O 1
ATOM 786 N N . LEU A 1 100 ? 2.336 -4.215 8.565 1.00 96.12 100 LEU A N 1
ATOM 787 C CA . LEU A 1 100 ? 3.713 -4.591 8.229 1.00 96.12 100 LEU A CA 1
ATOM 788 C C . LEU A 1 100 ? 3.814 -5.048 6.785 1.00 96.12 100 LEU A C 1
ATOM 790 O O . LEU A 1 100 ? 2.939 -5.750 6.290 1.00 96.12 100 LEU A O 1
ATOM 794 N N . MET A 1 101 ? 4.907 -4.686 6.120 1.00 96.69 101 MET A N 1
ATOM 795 C CA . MET A 1 101 ? 5.247 -5.253 4.820 1.00 96.69 101 MET A CA 1
ATOM 796 C C . MET A 1 101 ? 5.840 -6.650 5.000 1.00 96.69 101 MET A C 1
ATOM 798 O O . MET A 1 101 ? 6.810 -6.817 5.727 1.00 96.69 101 MET A O 1
ATOM 802 N N . GLU A 1 102 ? 5.274 -7.638 4.315 1.00 95.56 102 GLU A N 1
ATOM 803 C CA . GLU A 1 102 ? 5.718 -9.036 4.398 1.00 95.56 102 GLU A CA 1
ATOM 804 C C . GLU A 1 102 ? 6.644 -9.378 3.227 1.00 95.56 102 GLU A C 1
ATOM 806 O O . GLU A 1 102 ? 7.758 -9.880 3.402 1.00 95.56 102 GLU A O 1
ATOM 811 N N . VAL A 1 103 ? 6.199 -9.039 2.014 1.00 96.25 103 VAL A N 1
ATOM 812 C CA . VAL A 1 103 ? 6.934 -9.270 0.771 1.00 96.25 103 VAL A CA 1
ATOM 813 C C . VAL A 1 103 ? 6.888 -8.012 -0.083 1.00 96.25 103 VAL A C 1
ATOM 815 O O . VAL A 1 103 ? 5.830 -7.403 -0.236 1.00 96.25 103 VAL A O 1
ATOM 818 N N . LEU A 1 104 ? 8.026 -7.649 -0.670 1.00 97.56 104 LEU A N 1
ATOM 819 C CA . LEU A 1 104 ? 8.172 -6.577 -1.648 1.00 97.56 104 LEU A CA 1
ATOM 820 C C . LEU A 1 104 ? 8.823 -7.119 -2.920 1.00 97.56 104 LEU A C 1
ATOM 822 O O . LEU A 1 104 ? 9.940 -7.623 -2.896 1.00 97.56 104 LEU A O 1
ATOM 826 N N . LEU A 1 105 ? 8.151 -6.950 -4.048 1.00 96.75 105 LEU A N 1
ATOM 827 C CA . LEU A 1 105 ? 8.694 -7.135 -5.384 1.00 96.75 105 LEU A CA 1
ATOM 828 C C . LEU A 1 105 ? 8.981 -5.755 -5.967 1.00 96.75 105 LEU A C 1
ATOM 830 O O . LEU A 1 105 ? 8.064 -5.009 -6.318 1.00 96.75 105 LEU A O 1
ATOM 834 N N . ASP A 1 106 ? 10.256 -5.404 -6.084 1.00 96.00 106 ASP A N 1
ATOM 835 C CA . ASP A 1 106 ? 10.675 -4.201 -6.790 1.00 96.00 106 ASP A CA 1
ATOM 836 C C . ASP A 1 106 ? 10.754 -4.498 -8.292 1.00 96.00 106 ASP A C 1
ATOM 838 O O . ASP A 1 106 ? 11.771 -4.978 -8.801 1.00 96.00 106 ASP A O 1
ATOM 842 N N . LEU A 1 107 ? 9.645 -4.247 -8.991 1.00 94.62 107 LEU A N 1
ATOM 843 C CA . LEU A 1 107 ? 9.458 -4.665 -10.377 1.00 94.62 107 LEU A CA 1
ATOM 844 C C . LEU A 1 107 ? 10.145 -3.731 -11.379 1.00 94.62 107 LEU A C 1
ATOM 846 O O . LEU A 1 107 ? 10.589 -4.188 -12.424 1.00 94.62 107 LEU A O 1
ATOM 850 N N . GLY A 1 108 ? 10.251 -2.429 -11.112 1.00 91.88 108 GLY A N 1
ATOM 851 C CA . GLY A 1 108 ? 10.814 -1.484 -12.088 1.00 91.88 108 GLY A CA 1
ATOM 852 C C . GLY A 1 108 ? 9.866 -1.198 -13.264 1.00 91.88 108 GLY A C 1
ATOM 853 O O . GLY A 1 108 ? 8.669 -1.035 -13.052 1.00 91.88 108 GLY A O 1
ATOM 854 N N . PHE A 1 109 ? 10.400 -1.055 -14.479 1.00 88.75 109 PHE A N 1
ATOM 855 C CA . PHE A 1 109 ? 9.643 -0.683 -15.691 1.00 88.75 109 PHE A CA 1
ATOM 856 C C . PHE A 1 109 ? 8.960 -1.879 -16.364 1.00 88.75 109 PHE A C 1
ATOM 858 O O . PHE A 1 109 ? 9.236 -3.013 -15.985 1.00 88.75 109 PHE A O 1
ATOM 865 N N . ASN A 1 110 ? 8.133 -1.633 -17.388 1.00 82.19 110 ASN A N 1
ATOM 866 C CA . ASN A 1 110 ? 7.548 -2.667 -18.255 1.00 82.19 110 ASN A CA 1
ATOM 867 C C . ASN A 1 110 ? 6.769 -3.721 -17.451 1.00 82.19 110 ASN A C 1
ATOM 869 O O . ASN A 1 110 ? 7.102 -4.900 -17.462 1.00 82.19 110 ASN A O 1
ATOM 873 N N . VAL A 1 111 ? 5.805 -3.270 -16.648 1.00 85.06 111 VAL A N 1
ATOM 874 C CA . VAL A 1 111 ? 4.892 -4.154 -15.894 1.00 85.06 111 VAL A CA 1
ATOM 875 C C . VAL A 1 111 ? 3.467 -4.029 -16.409 1.00 85.06 111 VAL A C 1
ATOM 877 O O . VAL A 1 111 ? 2.754 -5.020 -16.485 1.00 85.06 111 VAL A O 1
ATOM 880 N N . LEU A 1 112 ? 3.058 -2.808 -16.752 1.00 83.50 112 LEU A N 1
ATOM 881 C CA . LEU A 1 112 ? 1.796 -2.526 -17.416 1.00 83.50 112 LEU A CA 1
ATOM 882 C C . LEU A 1 112 ? 2.103 -1.993 -18.813 1.00 83.50 112 LEU A C 1
ATOM 884 O O . LEU A 1 112 ? 3.005 -1.161 -18.965 1.00 83.50 112 LEU A O 1
ATOM 888 N N . ASP A 1 113 ? 1.358 -2.477 -19.803 1.00 76.44 113 ASP A N 1
ATOM 889 C CA . ASP A 1 113 ? 1.504 -2.058 -21.194 1.00 76.44 113 ASP A CA 1
ATOM 890 C C . ASP A 1 113 ? 1.349 -0.538 -21.320 1.00 76.44 113 ASP A C 1
ATOM 892 O O . ASP A 1 113 ? 0.522 0.079 -20.647 1.00 76.44 113 ASP A O 1
ATOM 896 N N . GLU A 1 114 ? 2.193 0.071 -22.157 1.00 70.94 114 GLU A N 1
ATOM 897 C CA . GLU A 1 114 ? 2.213 1.515 -22.453 1.00 70.94 114 GLU A CA 1
ATOM 898 C C . GLU A 1 114 ? 2.509 2.443 -21.256 1.00 70.94 114 GLU A C 1
ATOM 900 O O . GLU A 1 114 ? 2.589 3.666 -21.411 1.00 70.94 114 GLU A O 1
ATOM 905 N N . ALA A 1 115 ? 2.743 1.896 -20.060 1.00 75.25 115 ALA A N 1
ATOM 906 C CA . ALA A 1 115 ? 2.997 2.694 -18.875 1.00 75.25 115 ALA A CA 1
ATOM 907 C C . ALA A 1 115 ? 4.491 2.985 -18.672 1.00 75.25 115 ALA A C 1
ATOM 909 O O . ALA A 1 115 ? 5.335 2.096 -18.583 1.00 75.25 115 ALA A O 1
ATOM 910 N N . THR A 1 116 ? 4.820 4.265 -18.502 1.00 78.19 116 THR A N 1
ATOM 911 C CA . THR A 1 116 ? 6.199 4.734 -18.263 1.00 78.19 116 THR A CA 1
ATOM 912 C C . THR A 1 116 ? 6.595 4.737 -16.783 1.00 78.19 116 THR A C 1
ATOM 914 O O . THR A 1 116 ? 7.725 5.086 -16.431 1.00 78.19 116 THR A O 1
ATOM 917 N N . ALA A 1 117 ? 5.671 4.370 -15.894 1.00 85.00 117 ALA A N 1
ATOM 918 C CA . ALA A 1 117 ? 5.909 4.337 -14.460 1.00 85.00 117 ALA A CA 1
ATOM 919 C C . ALA A 1 117 ? 6.762 3.126 -14.049 1.00 85.00 117 ALA A C 1
ATOM 921 O O . ALA A 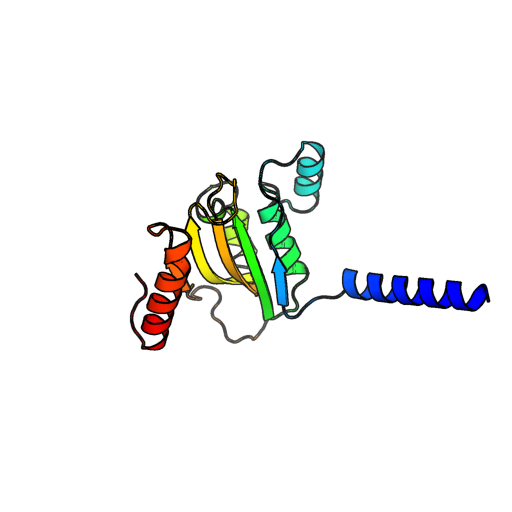1 117 ? 6.897 2.138 -14.769 1.00 85.00 117 ALA A O 1
ATOM 922 N N . ARG A 1 118 ? 7.344 3.213 -12.848 1.00 91.38 118 ARG A N 1
ATOM 923 C CA . ARG A 1 118 ? 8.017 2.080 -12.209 1.00 91.38 118 ARG A CA 1
ATOM 924 C C . ARG A 1 118 ? 7.137 1.508 -11.116 1.00 91.38 118 ARG A C 1
ATOM 926 O O . ARG A 1 118 ? 6.622 2.268 -10.294 1.00 91.38 118 ARG A O 1
ATOM 933 N N . TYR A 1 119 ? 7.069 0.190 -11.053 1.00 94.19 119 TYR A N 1
ATOM 934 C CA . TYR A 1 119 ? 6.120 -0.523 -10.218 1.00 94.19 119 TYR A CA 1
ATOM 935 C C . TYR A 1 119 ? 6.788 -1.285 -9.082 1.00 94.19 119 TYR A C 1
ATOM 937 O O . TYR A 1 119 ? 7.961 -1.664 -9.160 1.00 94.19 119 TYR A O 1
ATOM 945 N N . ALA A 1 120 ? 6.008 -1.501 -8.033 1.00 96.19 120 ALA A N 1
ATOM 946 C CA . ALA A 1 120 ? 6.266 -2.462 -6.983 1.00 96.19 120 ALA A CA 1
ATOM 947 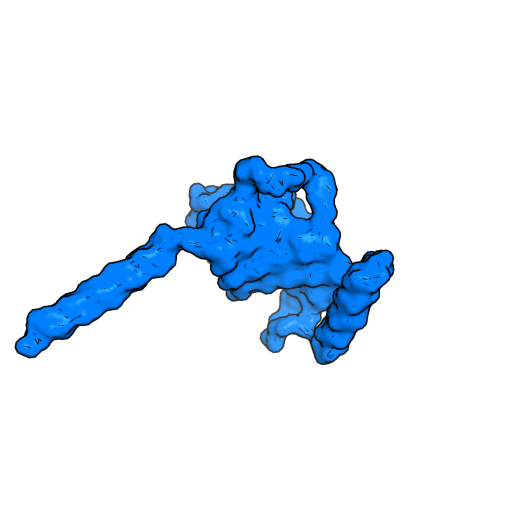C C . ALA A 1 120 ? 4.993 -3.278 -6.748 1.00 96.19 120 ALA A C 1
ATOM 949 O O . ALA A 1 120 ? 3.896 -2.726 -6.797 1.00 96.19 120 ALA A O 1
ATOM 950 N N . ALA A 1 121 ? 5.142 -4.569 -6.477 1.00 97.06 121 ALA A N 1
ATOM 951 C CA . ALA A 1 121 ? 4.064 -5.384 -5.933 1.00 97.06 121 ALA A CA 1
ATOM 952 C C . ALA A 1 121 ? 4.429 -5.789 -4.508 1.00 97.06 121 ALA A C 1
ATOM 954 O O . ALA A 1 121 ? 5.591 -6.072 -4.240 1.00 97.06 121 ALA A O 1
ATOM 955 N N . PHE A 1 122 ? 3.485 -5.783 -3.580 1.00 98.12 122 PHE A N 1
ATOM 956 C CA . PHE A 1 122 ? 3.782 -6.119 -2.192 1.00 98.12 122 PHE A CA 1
ATOM 957 C C . PHE A 1 122 ? 2.570 -6.674 -1.462 1.00 98.12 122 PHE A C 1
ATOM 959 O O . PHE A 1 122 ? 1.425 -6.453 -1.860 1.00 98.12 122 PHE A O 1
ATOM 966 N N . THR A 1 123 ? 2.852 -7.372 -0.367 1.00 98.38 123 THR A N 1
ATOM 967 C CA . THR A 1 123 ? 1.850 -7.812 0.598 1.00 98.38 123 THR A CA 1
ATOM 968 C C . THR A 1 123 ? 2.070 -7.112 1.929 1.00 98.38 123 THR A C 1
ATOM 970 O O . THR A 1 123 ? 3.200 -7.033 2.415 1.00 98.38 123 THR A O 1
ATOM 973 N N . LEU A 1 124 ? 0.989 -6.621 2.524 1.00 98.19 124 LEU A N 1
ATOM 974 C CA . LEU A 1 124 ? 0.960 -6.076 3.873 1.00 98.19 124 LEU A CA 1
ATOM 975 C C . LEU A 1 124 ? 0.117 -6.973 4.774 1.00 98.19 124 LEU A C 1
ATOM 977 O O . LEU A 1 124 ? -0.850 -7.564 4.299 1.00 98.19 124 LEU A O 1
ATOM 981 N N . ARG A 1 125 ? 0.431 -7.010 6.065 1.00 97.00 125 ARG A N 1
ATOM 982 C CA . ARG A 1 125 ? -0.396 -7.625 7.104 1.00 97.00 125 ARG A CA 1
ATOM 983 C C . ARG A 1 125 ? -0.867 -6.554 8.079 1.00 97.00 125 ARG A C 1
ATOM 985 O O . ARG A 1 125 ? -0.041 -5.870 8.686 1.00 97.00 125 ARG A O 1
ATOM 992 N N . LYS A 1 126 ? -2.185 -6.386 8.215 1.00 97.38 126 LYS A N 1
ATOM 993 C CA . LYS A 1 126 ? -2.779 -5.406 9.134 1.00 97.38 126 LYS A CA 1
ATOM 994 C C . LYS A 1 126 ? -2.452 -5.769 10.574 1.00 97.38 126 LYS A C 1
ATOM 996 O O . LYS A 1 126 ? -2.453 -6.948 10.937 1.00 97.38 126 LYS A O 1
ATOM 1001 N N . ARG A 1 127 ? -2.227 -4.747 11.400 1.00 95.31 127 ARG A N 1
ATOM 1002 C CA . ARG A 1 127 ? -1.946 -4.927 12.820 1.00 95.31 127 ARG A CA 1
ATOM 1003 C C . ARG A 1 127 ? -3.010 -5.745 13.521 1.00 95.31 127 ARG A C 1
ATOM 1005 O O . ARG A 1 127 ? -4.201 -5.488 13.373 1.00 95.31 127 ARG A O 1
ATOM 1012 N N . HIS A 1 128 ? -2.527 -6.726 14.272 1.00 93.69 128 HIS A N 1
ATOM 1013 C CA . HIS A 1 128 ? -3.314 -7.589 15.126 1.00 93.69 128 HIS A CA 1
ATOM 1014 C C . HIS A 1 128 ? -2.662 -7.631 16.497 1.00 93.69 128 HIS A C 1
ATOM 1016 O O . HIS A 1 128 ? -1.497 -8.001 16.632 1.00 93.69 128 HIS A O 1
ATOM 1022 N N . ASP A 1 129 ? -3.408 -7.229 17.518 1.00 87.69 129 ASP A N 1
ATOM 1023 C CA . ASP A 1 129 ? -2.899 -7.280 18.880 1.00 87.69 129 ASP A CA 1
ATOM 1024 C C . ASP A 1 129 ? -2.704 -8.741 19.305 1.00 87.69 129 ASP A C 1
ATOM 1026 O O . ASP A 1 129 ? -3.532 -9.606 19.021 1.00 87.69 129 ASP A O 1
ATOM 1030 N N . ASN A 1 130 ? -1.612 -9.016 20.021 1.00 86.19 130 ASN A N 1
ATOM 1031 C CA . ASN A 1 130 ? -1.254 -10.360 20.492 1.00 86.19 130 ASN A CA 1
ATOM 1032 C C . ASN A 1 130 ? -0.979 -11.381 19.368 1.00 86.19 130 ASN A C 1
ATOM 1034 O O . ASN A 1 130 ? -1.168 -12.579 19.567 1.00 86.19 130 ASN A O 1
ATOM 1038 N N . ASP A 1 131 ? -0.512 -10.932 18.199 1.00 85.62 131 ASP A N 1
ATOM 1039 C CA . ASP A 1 131 ? -0.027 -11.813 17.125 1.00 85.62 131 ASP A CA 1
ATOM 1040 C C . ASP A 1 131 ? 1.351 -12.448 17.411 1.00 85.62 131 ASP A C 1
ATOM 1042 O O . ASP A 1 131 ? 1.794 -13.319 16.666 1.00 85.62 131 ASP A O 1
ATOM 1046 N N . GLY A 1 132 ? 2.023 -12.033 18.492 1.00 85.88 132 GLY A N 1
ATOM 1047 C CA . GLY A 1 132 ? 3.347 -12.527 18.878 1.00 85.88 132 GLY A CA 1
ATOM 1048 C C . GLY A 1 132 ? 4.483 -12.033 17.978 1.00 85.88 132 GLY A C 1
ATOM 1049 O O . GLY A 1 132 ? 5.597 -12.541 18.083 1.00 85.88 132 GLY A O 1
ATOM 1050 N N . VAL A 1 133 ? 4.215 -11.062 17.101 1.00 87.56 133 VAL A N 1
ATOM 1051 C CA . VAL A 1 133 ? 5.203 -10.499 16.178 1.00 87.56 133 VAL A CA 1
ATOM 1052 C C . VAL A 1 133 ? 5.907 -9.326 16.852 1.00 87.56 133 VAL A C 1
ATOM 1054 O O . VAL A 1 133 ? 5.267 -8.482 17.479 1.00 87.56 133 VAL A O 1
ATOM 1057 N N . ASP A 1 134 ? 7.228 -9.236 16.703 1.00 89.38 134 ASP A N 1
ATOM 1058 C CA . ASP A 1 134 ? 7.953 -8.010 17.029 1.00 89.38 134 ASP A CA 1
ATOM 1059 C C . ASP A 1 134 ? 7.851 -7.034 15.853 1.00 89.38 134 ASP A C 1
ATOM 1061 O O . ASP A 1 134 ? 8.572 -7.128 14.861 1.00 89.38 134 ASP A O 1
ATOM 1065 N N . TRP A 1 135 ? 6.932 -6.079 15.966 1.00 88.38 135 TRP A N 1
ATOM 1066 C CA . TRP A 1 135 ? 6.675 -5.075 14.932 1.00 88.38 135 TRP A CA 1
ATOM 1067 C C . TRP A 1 135 ? 7.857 -4.125 14.692 1.00 88.38 135 TRP A C 1
ATOM 1069 O O . TRP A 1 135 ? 7.936 -3.503 13.632 1.00 88.38 135 TRP A O 1
ATOM 1079 N N . SER A 1 136 ? 8.776 -3.999 15.654 1.00 85.25 136 SER A N 1
ATOM 1080 C CA . SER A 1 136 ? 9.931 -3.106 15.539 1.00 85.25 136 SER A CA 1
ATOM 1081 C C . SER A 1 136 ? 11.069 -3.711 14.714 1.00 85.25 136 SER A C 1
ATOM 1083 O O . SER A 1 136 ? 11.771 -2.976 14.012 1.00 85.25 136 SER A O 1
ATOM 1085 N N . GLU A 1 137 ? 11.183 -5.041 14.722 1.00 87.19 137 GLU A N 1
ATOM 1086 C CA . GLU A 1 137 ? 12.245 -5.795 14.045 1.00 87.19 137 GLU A CA 1
ATOM 1087 C C . GLU A 1 137 ? 11.725 -6.758 12.962 1.00 87.19 137 GLU A C 1
ATOM 1089 O O . GLU A 1 137 ? 12.486 -7.576 12.446 1.00 87.19 137 GLU A O 1
ATOM 1094 N N . HIS A 1 138 ? 10.446 -6.653 12.574 1.00 90.00 138 HIS A N 1
ATOM 1095 C CA . HIS A 1 138 ? 9.845 -7.545 11.577 1.00 90.00 138 HIS A CA 1
ATOM 1096 C C . HIS A 1 138 ? 10.612 -7.507 10.241 1.00 90.00 138 HIS A C 1
ATOM 1098 O O . HIS A 1 138 ? 10.709 -6.440 9.616 1.00 90.00 138 HIS A O 1
ATOM 1104 N N . PRO A 1 139 ? 11.160 -8.645 9.774 1.00 91.19 139 PRO A N 1
ATOM 1105 C CA . PRO A 1 139 ? 11.910 -8.692 8.530 1.00 91.19 139 PRO A CA 1
ATOM 1106 C C . PRO A 1 139 ? 10.978 -8.559 7.324 1.00 91.19 139 PRO A C 1
ATOM 1108 O O . PRO A 1 139 ? 9.899 -9.144 7.281 1.00 91.19 139 PRO A O 1
ATOM 1111 N N . VAL A 1 140 ? 11.435 -7.840 6.297 1.00 92.25 140 VAL A N 1
ATOM 1112 C CA . VAL A 1 140 ? 10.728 -7.734 5.014 1.00 92.25 140 VAL A CA 1
ATOM 1113 C C . VAL A 1 140 ? 11.467 -8.550 3.964 1.00 92.25 140 VAL A C 1
ATOM 1115 O O . VAL A 1 140 ? 12.644 -8.301 3.696 1.00 92.25 140 VAL A O 1
ATOM 1118 N N . THR A 1 141 ? 10.769 -9.483 3.319 1.00 94.06 141 THR A N 1
ATOM 1119 C CA . THR A 1 141 ? 11.334 -10.255 2.206 1.00 94.06 141 THR A CA 1
ATOM 1120 C C . THR A 1 141 ? 11.270 -9.415 0.932 1.00 94.06 141 THR A C 1
ATOM 1122 O O . THR A 1 141 ? 10.186 -9.068 0.470 1.00 94.06 141 THR A O 1
ATOM 1125 N N . CYS A 1 142 ? 12.415 -9.060 0.347 1.00 95.38 142 CYS A N 1
ATOM 1126 C CA . CYS A 1 142 ? 12.475 -8.169 -0.813 1.00 95.38 142 CYS A CA 1
ATOM 1127 C C . CYS A 1 142 ? 13.137 -8.850 -2.013 1.00 95.38 142 CYS A C 1
ATOM 1129 O O . CYS A 1 142 ? 14.284 -9.270 -1.921 1.00 95.38 142 CYS A O 1
ATOM 1131 N N . PHE A 1 143 ? 12.439 -8.890 -3.148 1.00 94.88 143 PHE A N 1
ATOM 1132 C CA . PHE A 1 143 ? 12.958 -9.371 -4.426 1.00 94.88 143 PHE A CA 1
ATOM 1133 C C . PHE A 1 143 ? 13.152 -8.191 -5.379 1.00 94.88 143 PHE A C 1
ATOM 1135 O O . PHE A 1 143 ? 12.195 -7.494 -5.737 1.00 94.88 143 PHE A O 1
ATOM 1142 N N . ARG A 1 144 ? 14.390 -7.965 -5.828 1.00 94.75 144 ARG A N 1
ATOM 1143 C CA . ARG A 1 144 ? 14.704 -6.905 -6.793 1.00 94.75 144 ARG A CA 1
ATOM 1144 C C . ARG A 1 144 ? 14.711 -7.451 -8.216 1.00 94.75 144 ARG A C 1
ATOM 1146 O O . ARG A 1 144 ? 15.690 -8.026 -8.674 1.00 94.75 144 ARG A O 1
ATOM 1153 N N . LEU A 1 145 ? 13.650 -7.162 -8.962 1.00 94.56 145 LEU A N 1
ATOM 1154 C CA . LEU A 1 145 ? 13.444 -7.653 -10.330 1.00 94.56 145 LEU A CA 1
ATOM 1155 C C . LEU A 1 145 ? 13.693 -6.573 -11.396 1.00 94.56 145 LEU A C 1
ATOM 1157 O O . LEU A 1 145 ? 13.393 -6.752 -12.570 1.00 94.56 145 LEU A O 1
ATOM 1161 N N . THR A 1 146 ? 14.285 -5.445 -11.001 1.00 92.94 146 THR A N 1
ATOM 1162 C CA . THR A 1 146 ? 14.480 -4.260 -11.851 1.00 92.94 146 THR A CA 1
ATOM 1163 C C . THR A 1 146 ? 15.473 -4.448 -12.996 1.00 92.94 146 THR A C 1
ATOM 1165 O O . THR A 1 146 ? 15.567 -3.568 -13.846 1.00 92.94 146 THR A O 1
ATOM 1168 N N . LYS A 1 147 ? 16.293 -5.506 -12.951 1.00 90.62 147 LYS A N 1
ATOM 1169 C CA . LYS A 1 147 ? 17.359 -5.778 -13.930 1.00 90.62 147 LYS A CA 1
ATOM 1170 C C . LYS A 1 147 ? 16.873 -6.574 -15.143 1.00 90.62 147 LYS A C 1
ATOM 1172 O O . LYS A 1 147 ? 17.614 -6.663 -16.111 1.00 90.62 147 LYS A O 1
ATOM 1177 N N . TRP A 1 148 ? 15.682 -7.155 -15.054 1.00 91.00 148 TRP A N 1
ATOM 1178 C CA . TRP A 1 148 ? 15.180 -8.146 -15.998 1.00 91.00 148 TRP A CA 1
ATOM 1179 C C . TRP A 1 148 ? 14.013 -7.593 -16.803 1.00 91.00 148 TRP A C 1
ATOM 1181 O O . TRP A 1 148 ? 13.241 -6.764 -16.299 1.00 91.00 148 TRP A O 1
ATOM 1191 N N . ASP A 1 149 ? 13.870 -8.077 -18.033 1.00 87.44 149 ASP A N 1
ATOM 1192 C CA . ASP A 1 149 ? 12.721 -7.751 -18.872 1.00 87.44 149 ASP A CA 1
ATOM 1193 C C . ASP A 1 149 ? 11.454 -8.447 -18.364 1.00 87.44 149 ASP A C 1
ATOM 1195 O O . ASP A 1 149 ? 11.518 -9.408 -17.598 1.00 87.44 149 ASP A O 1
ATOM 1199 N N . TRP A 1 150 ? 10.281 -7.938 -18.757 1.00 84.25 150 TRP A N 1
ATOM 1200 C CA . TRP A 1 150 ? 8.981 -8.413 -18.262 1.00 84.25 150 TRP A CA 1
ATOM 1201 C C . TRP A 1 150 ? 8.846 -9.940 -18.289 1.00 84.25 150 TRP A C 1
ATOM 1203 O O . TRP A 1 150 ? 8.534 -10.546 -17.262 1.00 84.25 150 TRP A O 1
ATOM 1213 N N . ASP A 1 151 ? 9.167 -10.549 -19.430 1.00 87.56 151 ASP A N 1
ATOM 1214 C CA . ASP A 1 151 ? 9.040 -11.991 -19.650 1.00 87.56 151 ASP A CA 1
ATOM 1215 C C . ASP A 1 151 ? 9.997 -12.810 -18.763 1.00 87.56 151 ASP A C 1
ATOM 1217 O O . ASP A 1 151 ? 9.707 -13.950 -18.399 1.00 87.56 151 ASP A O 1
ATOM 1221 N N . GLU A 1 152 ? 11.119 -12.216 -18.351 1.00 92.06 152 GLU A N 1
ATOM 1222 C CA . GLU A 1 152 ? 12.134 -12.857 -17.513 1.00 92.06 152 GLU A CA 1
ATOM 1223 C C . GLU A 1 152 ? 11.846 -12.706 -16.016 1.00 92.06 152 GLU A C 1
ATOM 1225 O O . GLU A 1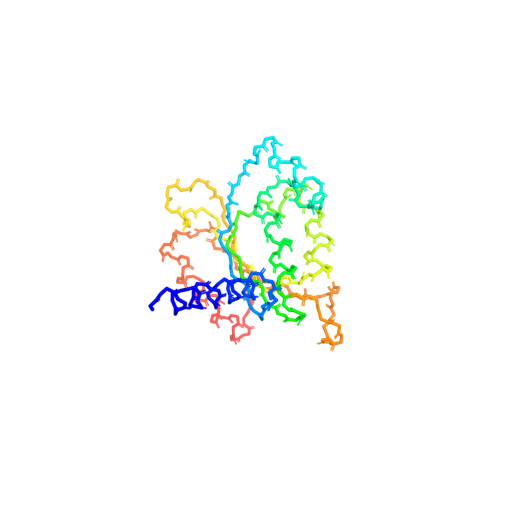 152 ? 12.247 -13.556 -15.217 1.00 92.06 152 GLU A O 1
ATOM 1230 N N . LYS A 1 153 ? 11.140 -11.642 -15.603 1.00 91.75 153 LYS A N 1
ATOM 1231 C CA . LYS A 1 153 ? 10.901 -11.339 -14.178 1.00 91.75 153 LYS A CA 1
ATOM 1232 C C . LYS A 1 153 ? 10.231 -12.477 -13.439 1.00 91.75 153 LYS A C 1
ATOM 1234 O O . LYS A 1 153 ? 10.575 -12.731 -12.288 1.00 91.75 153 LYS A O 1
ATOM 1239 N N . ARG A 1 154 ? 9.286 -13.160 -14.090 1.00 92.12 154 ARG A N 1
ATOM 1240 C CA . ARG A 1 154 ? 8.612 -14.318 -13.502 1.00 92.12 154 ARG A CA 1
ATOM 1241 C C . ARG A 1 154 ? 9.600 -15.448 -13.228 1.00 92.12 154 ARG A C 1
ATOM 1243 O O . ARG A 1 154 ? 9.622 -15.960 -12.116 1.00 92.12 154 ARG A O 1
ATOM 1250 N N . ILE A 1 155 ? 10.424 -15.792 -14.215 1.00 94.50 155 ILE A N 1
ATOM 1251 C CA . ILE A 1 155 ? 11.420 -16.865 -14.104 1.00 94.50 155 ILE A CA 1
ATOM 1252 C C . ILE A 1 155 ? 12.391 -16.537 -12.968 1.00 94.50 155 ILE A C 1
ATOM 1254 O O . ILE A 1 155 ? 12.616 -17.352 -12.080 1.00 94.50 155 ILE A O 1
ATOM 1258 N N . LYS A 1 156 ? 12.894 -15.299 -12.934 1.00 94.56 156 LYS A N 1
ATOM 1259 C CA . LYS A 1 156 ? 13.834 -14.840 -11.903 1.00 94.56 156 LYS A CA 1
ATOM 1260 C C . LYS A 1 156 ? 13.227 -14.766 -10.512 1.00 94.56 156 LYS A C 1
ATOM 1262 O O . LYS A 1 156 ? 13.906 -15.067 -9.536 1.00 94.56 156 LYS A O 1
ATOM 1267 N N . PHE A 1 157 ? 11.949 -14.422 -10.411 1.00 93.69 157 PHE A N 1
ATOM 1268 C CA . PHE A 1 157 ? 11.223 -14.519 -9.155 1.00 93.69 157 PHE A CA 1
ATOM 1269 C C . PHE A 1 157 ? 11.080 -15.971 -8.686 1.00 93.69 157 PHE A C 1
ATOM 1271 O O . PHE A 1 157 ? 11.326 -16.252 -7.519 1.00 93.69 157 PHE A O 1
ATOM 1278 N N . GLU A 1 158 ? 10.705 -16.895 -9.573 1.00 93.94 158 GLU A N 1
ATOM 1279 C CA . GLU A 1 158 ? 10.533 -18.315 -9.240 1.00 93.94 158 GLU A CA 1
ATOM 1280 C C . GLU A 1 158 ? 11.864 -18.983 -8.837 1.00 93.94 158 GLU A C 1
ATOM 1282 O O . GLU A 1 158 ? 11.886 -19.758 -7.876 1.00 93.94 158 GLU A O 1
ATOM 1287 N N . GLU A 1 159 ? 12.973 -18.635 -9.501 1.00 93.81 159 GLU A N 1
ATOM 1288 C CA . GLU A 1 159 ? 14.337 -19.033 -9.116 1.00 93.81 159 GLU A CA 1
ATOM 1289 C C . GLU A 1 159 ? 14.674 -18.524 -7.703 1.00 93.81 159 GLU A C 1
ATOM 1291 O O . GLU A 1 159 ? 14.918 -19.326 -6.799 1.00 93.81 159 GLU A O 1
ATOM 1296 N N . ALA A 1 160 ? 14.572 -17.209 -7.474 1.00 92.19 160 ALA A N 1
ATOM 1297 C CA . ALA A 1 160 ? 14.898 -16.597 -6.183 1.00 92.19 160 ALA A CA 1
ATOM 1298 C C . ALA A 1 160 ? 13.994 -17.094 -5.040 1.00 92.19 160 ALA A C 1
ATOM 1300 O O . ALA A 1 160 ? 14.442 -17.293 -3.911 1.00 92.19 160 ALA A O 1
ATOM 1301 N N . LEU A 1 161 ? 12.707 -17.328 -5.315 1.00 92.38 161 LEU A N 1
ATOM 1302 C CA . LEU A 1 161 ? 11.769 -17.879 -4.339 1.00 92.38 161 LEU A CA 1
ATOM 1303 C C . LEU A 1 161 ? 12.128 -19.323 -3.964 1.00 92.38 161 LEU A C 1
ATOM 1305 O O . LEU A 1 161 ? 11.949 -19.722 -2.811 1.00 92.38 161 LEU A O 1
ATOM 1309 N N . SER A 1 162 ? 12.610 -20.111 -4.925 1.00 91.94 162 SER A N 1
ATOM 1310 C CA . SER A 1 162 ? 13.047 -21.488 -4.681 1.00 91.94 162 SER A CA 1
ATOM 1311 C C . SER A 1 162 ? 14.307 -21.524 -3.819 1.00 91.94 162 SER A C 1
ATOM 1313 O O . SER A 1 162 ? 14.364 -22.292 -2.859 1.00 91.94 162 SER A O 1
ATOM 1315 N N . GLU A 1 163 ? 15.274 -20.648 -4.098 1.00 90.06 163 GLU A N 1
ATOM 1316 C CA . GLU A 1 163 ? 16.489 -20.488 -3.290 1.00 90.06 163 GLU A CA 1
ATOM 1317 C C . GLU A 1 163 ? 16.169 -20.037 -1.861 1.00 90.06 163 GLU A C 1
ATOM 1319 O O . GLU A 1 163 ? 16.649 -20.642 -0.900 1.00 90.06 163 GLU A O 1
ATOM 1324 N N . TYR A 1 164 ? 15.280 -19.051 -1.711 1.00 86.44 164 TYR A N 1
ATOM 1325 C CA . TYR A 1 164 ? 14.811 -18.586 -0.405 1.00 86.44 164 TYR A CA 1
ATOM 1326 C C . TYR A 1 164 ? 14.178 -19.716 0.418 1.00 86.44 164 TYR A C 1
ATOM 1328 O O . TYR A 1 164 ? 14.515 -19.914 1.585 1.00 86.44 164 TYR A O 1
ATOM 1336 N N . LYS A 1 165 ? 13.299 -20.519 -0.198 1.00 87.06 165 LYS A N 1
ATOM 1337 C CA . LYS A 1 165 ? 12.675 -21.681 0.462 1.00 87.06 165 LYS A CA 1
ATOM 1338 C C . LYS A 1 165 ? 13.685 -22.760 0.858 1.00 87.06 165 LYS A C 1
ATOM 1340 O O . LYS A 1 165 ? 13.431 -23.494 1.809 1.00 87.06 165 LYS A O 1
ATOM 1345 N N . ALA A 1 166 ? 14.809 -22.859 0.151 1.00 86.62 166 ALA A N 1
ATOM 1346 C CA . ALA A 1 166 ? 15.898 -23.779 0.466 1.00 86.62 166 ALA A CA 1
ATOM 1347 C C . ALA A 1 166 ? 16.845 -23.258 1.570 1.00 86.62 166 ALA A C 1
ATOM 1349 O O . ALA A 1 166 ? 17.796 -23.952 1.928 1.00 86.62 166 ALA A O 1
ATOM 1350 N N . GLY A 1 167 ? 16.595 -22.064 2.123 1.00 78.50 167 GLY A N 1
ATOM 1351 C CA . GLY A 1 167 ? 17.439 -21.429 3.141 1.00 78.50 167 GLY A CA 1
ATOM 1352 C C . GLY A 1 167 ? 18.599 -20.605 2.572 1.00 78.50 167 GLY A C 1
ATOM 1353 O O . GLY A 1 167 ? 19.485 -20.205 3.327 1.00 78.50 167 GLY A O 1
ATOM 1354 N N . GLY A 1 168 ? 18.612 -20.357 1.258 1.00 66.19 168 GLY A N 1
ATOM 1355 C CA . GLY A 1 168 ? 19.523 -19.410 0.618 1.00 66.19 168 GLY A CA 1
ATOM 1356 C C . GLY A 1 168 ? 19.132 -17.955 0.902 1.00 66.19 168 GLY A C 1
ATOM 1357 O O . GLY A 1 168 ? 17.968 -17.645 1.159 1.00 66.19 168 GLY A O 1
ATOM 1358 N N . GLY A 1 169 ? 20.112 -17.049 0.872 1.00 59.00 169 GLY A N 1
ATOM 1359 C CA . GLY A 1 169 ? 19.854 -15.607 0.919 1.00 59.00 169 GLY A CA 1
ATOM 1360 C C . GLY A 1 169 ? 19.250 -15.101 -0.395 1.00 59.00 169 GLY A C 1
ATOM 1361 O O . GLY A 1 169 ? 19.490 -15.687 -1.445 1.00 59.00 169 GLY A O 1
ATOM 1362 N N . ILE A 1 170 ? 18.478 -14.013 -0.335 1.00 59.94 170 ILE A N 1
ATOM 1363 C CA . ILE A 1 170 ? 17.953 -13.319 -1.521 1.00 59.94 170 ILE A CA 1
ATOM 1364 C C . ILE A 1 170 ? 18.917 -12.172 -1.860 1.00 59.94 170 ILE A C 1
ATOM 1366 O O . ILE A 1 170 ? 19.154 -11.323 -0.997 1.00 59.94 170 ILE A O 1
ATOM 1370 N N . GLU A 1 171 ? 19.458 -12.132 -3.084 1.00 47.81 171 GLU A N 1
ATOM 1371 C CA . GLU A 1 171 ? 20.216 -10.980 -3.625 1.00 47.81 171 GLU A CA 1
ATOM 1372 C C . GLU A 1 171 ? 19.372 -10.067 -4.534 1.00 47.81 171 GLU A C 1
ATOM 1374 O O . GLU A 1 171 ? 18.598 -10.577 -5.376 1.00 47.81 171 GLU A O 1
#

pLDDT: mean 90.06, std 10.24, range [47.81, 98.69]

Radius of gyration: 19.13 Å; chains: 1; bounding box: 66×44×43 Å

Secondary structure (DSSP, 8-state):
-HHHHHHHHHHHHHHHHHHHH--EEEEEE----SPPPHHHHHHHHHH-TTTTTSHHHHHHHHHHHHEEEEEEEEEEEEGGGGT-GGGHHIIIIIIIIIEEEEEEEEEESSSSTT--S-EEEEEEEE--TT----TTT---EEEE-TTS-HHHHHHHHHHHHHHHHTTPPP-

Sequence (171 aa):
MGSLFFGLDAEQAVHLVEVLTDNYEVVLMNPPYGAMSSTCKEYARKHYPRTHSDYYAAFIEQAIELAKSGGYVGALTGRTFLFLKSFQKLREEILRGDALMEVLLDLGFNVLDEATARYAAFTLRKRHDNDGVDWSEHPVTCFRLTKWDWDEKRIKFEEALSEYKAGGGIE